Protein AF-A0A951ERH8-F1 (afdb_monomer)

pLDDT: mean 71.87, std 15.2, range [42.53, 87.69]

Nearest PDB structures (foldseek):
  4emn-assembly1_A  TM=8.700E-01  e=2.003E-03  Mycobacterium tuberculosis
  3eo5-assembly1_A  TM=7.934E-01  e=4.416E-03  Myc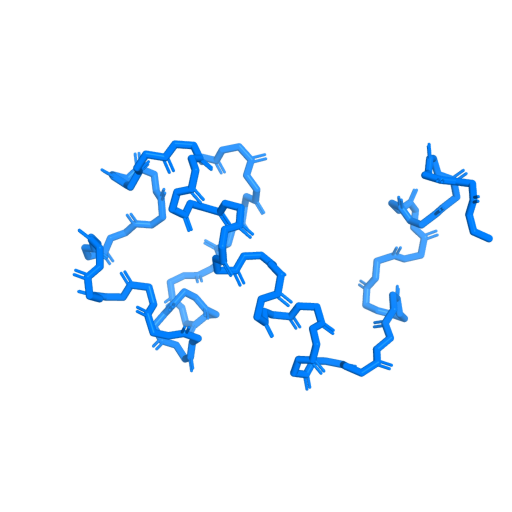obacterium tuberculosis

Radius of gyration: 11.37 Å; Cα contacts (8 Å, |Δi|>4): 37; chains: 1; bounding box: 26×21×26 Å

Sequence (56 aa):
GGLQFDKATWSANGGNRYAPYPHQASREEQIAIAQRVRDARGNYRAWPTCSAQLGL

Foldseek 3Di:
DVPPDDLVLCVVQPVVVQPSDLVVHDPVSVVVSVVSSCVVVPHCVVPPPVVVVVPD

Mean predicted aligned error: 9.41 Å

Structure (mmCIF, N/CA/C/O backbone):
data_AF-A0A951ERH8-F1
#
_entry.id   AF-A0A951ERH8-F1
#
loop_
_atom_site.group_PDB
_atom_site.id
_atom_site.type_symbol
_atom_site.label_atom_id
_atom_site.label_alt_id
_atom_site.label_comp_id
_atom_site.label_asym_id
_atom_site.label_entity_id
_atom_site.label_seq_id
_atom_site.pdbx_PDB_ins_code
_atom_site.Cartn_x
_atom_site.Cartn_y
_atom_site.Cartn_z
_atom_site.occupancy
_atom_site.B_iso_or_equiv
_atom_site.auth_seq_id
_atom_site.auth_comp_id
_atom_site.auth_asym_id
_atom_site.auth_atom_id
_atom_site.pdbx_PDB_model_num
ATOM 1 N N . GLY A 1 1 ? -6.185 8.313 -1.587 1.00 49.34 1 GLY A N 1
ATOM 2 C CA . GLY A 1 1 ? -6.708 7.499 -0.463 1.00 49.34 1 GLY A CA 1
ATOM 3 C C . GLY A 1 1 ? -5.587 7.330 0.536 1.00 49.34 1 GLY A C 1
ATOM 4 O O . GLY A 1 1 ? -4.465 7.203 0.069 1.00 4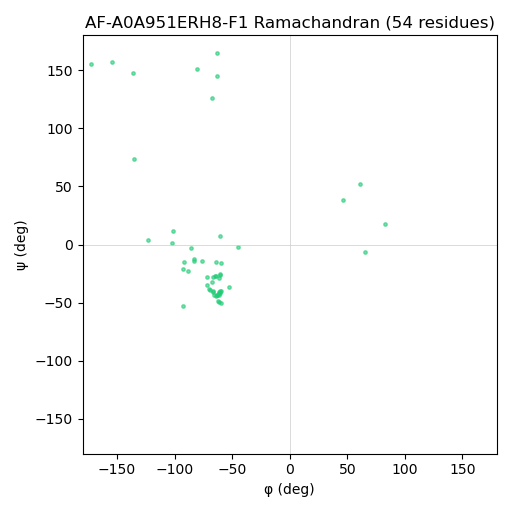9.34 1 GLY A O 1
ATOM 5 N N . GLY A 1 2 ? -5.877 7.415 1.840 1.00 52.38 2 GLY A N 1
ATOM 6 C CA . GLY A 1 2 ? -5.015 7.872 2.956 1.00 52.38 2 GLY A CA 1
ATOM 7 C C . GLY A 1 2 ? -3.555 7.403 3.094 1.00 52.38 2 GLY A C 1
ATOM 8 O O . GLY A 1 2 ? -2.873 7.884 3.987 1.00 52.38 2 GLY A O 1
ATOM 9 N N . LEU A 1 3 ? -3.052 6.530 2.225 1.00 58.47 3 LEU A N 1
ATOM 10 C CA . LEU A 1 3 ? -1.669 6.046 2.191 1.00 58.47 3 LEU A CA 1
ATOM 11 C C . LEU A 1 3 ? -0.942 6.286 0.853 1.00 58.47 3 LEU A C 1
ATOM 13 O O . LEU A 1 3 ? 0.196 5.860 0.706 1.00 58.47 3 LEU A O 1
ATOM 17 N N . GLN A 1 4 ? -1.576 6.962 -0.117 1.00 66.38 4 GLN A N 1
ATOM 18 C CA . GLN A 1 4 ? -0.994 7.303 -1.428 1.00 66.38 4 GLN A CA 1
ATOM 19 C C . GLN A 1 4 ? -0.268 6.124 -2.110 1.00 66.38 4 GLN A C 1
ATOM 21 O O . GLN A 1 4 ? 0.768 6.305 -2.737 1.00 66.38 4 GLN A O 1
ATOM 26 N N . PHE A 1 5 ? -0.805 4.903 -2.001 1.00 69.12 5 PHE A N 1
ATOM 27 C CA . PHE A 1 5 ? -0.263 3.774 -2.750 1.00 69.12 5 PHE A CA 1
ATOM 28 C C . PHE A 1 5 ? -0.501 3.954 -4.246 1.00 69.12 5 PHE A C 1
ATOM 30 O O . PHE A 1 5 ? -1.644 4.078 -4.696 1.00 69.12 5 PHE A O 1
ATOM 37 N N . ASP A 1 6 ? 0.572 3.873 -5.022 1.00 76.31 6 ASP A N 1
ATOM 38 C CA . ASP A 1 6 ? 0.482 3.728 -6.470 1.00 76.31 6 ASP A CA 1
ATOM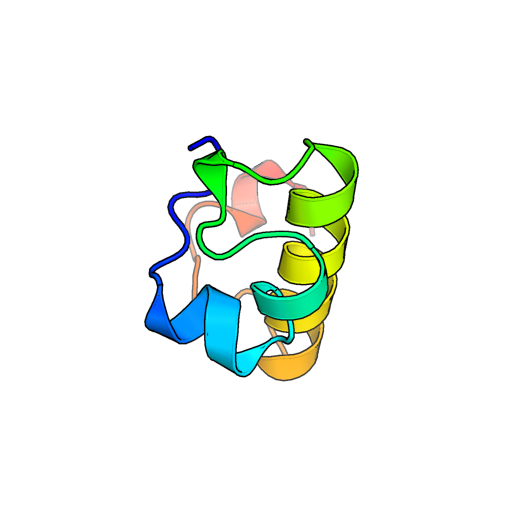 39 C C . ASP A 1 6 ? -0.207 2.397 -6.803 1.00 76.31 6 ASP A C 1
ATOM 41 O O . ASP A 1 6 ? 0.021 1.378 -6.140 1.00 76.31 6 ASP A O 1
ATOM 45 N N . LYS A 1 7 ? -1.006 2.365 -7.878 1.00 78.75 7 LYS A N 1
ATOM 46 C CA . LYS A 1 7 ? -1.682 1.141 -8.352 1.00 78.75 7 LYS A CA 1
ATOM 47 C C . LYS A 1 7 ? -0.703 -0.026 -8.546 1.00 78.75 7 LYS A C 1
ATOM 49 O O . LYS A 1 7 ? -1.043 -1.167 -8.247 1.00 78.75 7 LYS A O 1
ATOM 54 N N . ALA A 1 8 ? 0.515 0.264 -9.007 1.00 81.88 8 ALA A N 1
ATOM 55 C CA . ALA A 1 8 ? 1.573 -0.728 -9.176 1.00 81.88 8 ALA A CA 1
ATOM 56 C C . ALA A 1 8 ? 1.973 -1.369 -7.837 1.00 81.88 8 ALA A C 1
ATOM 58 O O . ALA A 1 8 ? 1.985 -2.592 -7.720 1.00 81.88 8 ALA A O 1
ATOM 59 N N . THR A 1 9 ? 2.212 -0.551 -6.807 1.00 81.06 9 THR A N 1
ATOM 60 C CA . THR A 1 9 ? 2.535 -1.017 -5.452 1.00 81.06 9 THR A CA 1
ATOM 61 C C . THR A 1 9 ? 1.376 -1.818 -4.855 1.00 81.06 9 THR A C 1
ATOM 63 O O . THR A 1 9 ? 1.590 -2.895 -4.300 1.00 81.06 9 THR A O 1
ATOM 66 N N . TRP A 1 10 ? 0.141 -1.344 -5.024 1.00 85.56 10 TRP A N 1
ATOM 67 C CA . TRP A 1 10 ? -1.063 -2.037 -4.563 1.00 85.56 10 TRP A CA 1
ATOM 68 C C . TRP A 1 10 ? -1.216 -3.427 -5.199 1.00 85.56 10 TRP A C 1
ATOM 70 O O . TRP A 1 10 ? -1.350 -4.428 -4.492 1.00 85.56 10 TRP A O 1
ATOM 80 N N . SER A 1 11 ? -1.117 -3.507 -6.528 1.00 85.31 11 SER A N 1
ATOM 81 C CA . SER A 1 11 ? -1.218 -4.762 -7.277 1.00 85.31 11 SER A CA 1
ATOM 82 C C . SER A 1 11 ? -0.087 -5.733 -6.928 1.00 85.31 11 SER A C 1
ATOM 84 O O . SER A 1 11 ? -0.344 -6.917 -6.722 1.00 85.31 11 SER A O 1
ATOM 86 N N . ALA A 1 12 ? 1.151 -5.240 -6.818 1.00 84.69 12 ALA A N 1
ATOM 87 C CA . ALA A 1 12 ? 2.325 -6.060 -6.512 1.00 84.69 12 ALA A CA 1
ATOM 88 C C . ALA A 1 12 ? 2.265 -6.712 -5.119 1.00 84.69 12 ALA A C 1
ATOM 90 O O . ALA A 1 12 ? 2.841 -7.774 -4.916 1.00 84.69 12 ALA A O 1
ATOM 91 N N . ASN A 1 13 ? 1.544 -6.105 -4.170 1.00 82.25 13 ASN A N 1
ATOM 92 C CA . ASN A 1 13 ? 1.439 -6.589 -2.788 1.00 82.25 13 ASN A CA 1
ATOM 93 C C . ASN A 1 13 ? 0.122 -7.341 -2.503 1.00 82.25 13 ASN A C 1
ATOM 95 O O . ASN A 1 13 ? -0.205 -7.632 -1.349 1.00 82.25 13 ASN A O 1
ATOM 99 N N . GLY A 1 14 ? -0.637 -7.678 -3.553 1.00 84.75 14 GLY A N 1
ATOM 100 C CA . GLY A 1 14 ? -1.868 -8.465 -3.451 1.00 84.75 14 GLY A CA 1
ATOM 101 C C . GLY A 1 14 ? -3.111 -7.654 -3.082 1.00 84.75 14 GLY A C 1
ATOM 102 O O . GLY A 1 14 ? -4.119 -8.231 -2.678 1.00 84.75 14 GLY A O 1
ATOM 103 N N . GLY A 1 15 ? -3.066 -6.330 -3.233 1.00 85.31 15 GLY A N 1
ATOM 104 C CA . GLY A 1 15 ? -4.193 -5.443 -2.958 1.00 85.31 15 GLY A CA 1
ATOM 105 C C . GLY A 1 15 ? -5.390 -5.662 -3.885 1.00 85.31 15 GLY A C 1
ATOM 106 O O . GLY A 1 15 ? -6.530 -5.501 -3.461 1.00 85.31 15 GLY A O 1
ATOM 107 N N . ASN A 1 16 ? -5.156 -6.149 -5.109 1.00 87.31 16 ASN A N 1
ATOM 108 C CA . ASN A 1 16 ? -6.222 -6.486 -6.063 1.00 87.31 16 ASN A CA 1
ATOM 109 C C . ASN A 1 16 ? -7.200 -7.556 -5.543 1.00 87.31 16 ASN A C 1
ATOM 111 O O . ASN A 1 16 ? -8.279 -7.705 -6.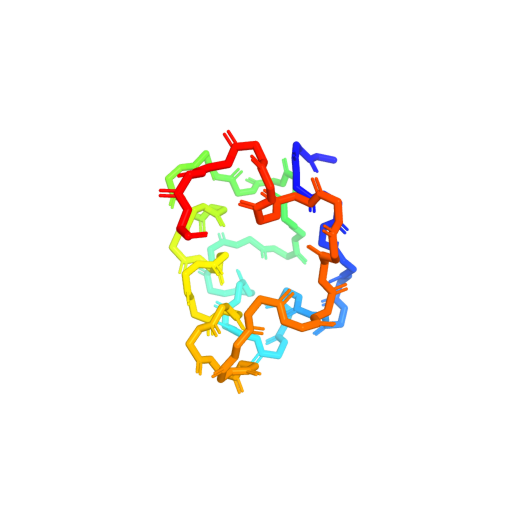107 1.00 87.31 16 ASN A O 1
ATOM 115 N N . ARG A 1 17 ? -6.837 -8.301 -4.486 1.00 86.69 17 ARG A N 1
ATOM 116 C CA . ARG A 1 17 ? -7.737 -9.247 -3.811 1.00 86.69 17 ARG A CA 1
ATOM 117 C C . ARG A 1 17 ? -8.822 -8.545 -2.988 1.00 86.69 17 ARG A C 1
ATOM 119 O O . ARG A 1 17 ? -9.884 -9.122 -2.797 1.00 86.69 17 ARG A O 1
ATOM 126 N N . TYR A 1 18 ? -8.535 -7.342 -2.495 1.00 85.94 18 TYR A N 1
ATOM 127 C CA . TYR A 1 18 ? -9.467 -6.533 -1.712 1.00 85.94 18 TYR A CA 1
ATOM 128 C C . TYR A 1 18 ? -10.246 -5.586 -2.621 1.00 85.94 18 TYR A C 1
ATOM 130 O O . TYR A 1 18 ? -11.472 -5.598 -2.637 1.00 85.94 18 TYR A O 1
ATOM 138 N N . ALA A 1 19 ? -9.532 -4.809 -3.439 1.00 86.75 19 ALA A N 1
ATOM 139 C CA . ALA A 1 19 ? -10.151 -3.891 -4.383 1.00 86.75 19 ALA A CA 1
ATOM 140 C C . ALA A 1 19 ? -9.231 -3.600 -5.580 1.00 86.75 19 ALA A C 1
ATOM 142 O O . ALA A 1 19 ? -8.010 -3.686 -5.448 1.00 86.75 19 ALA A O 1
ATOM 143 N N . PRO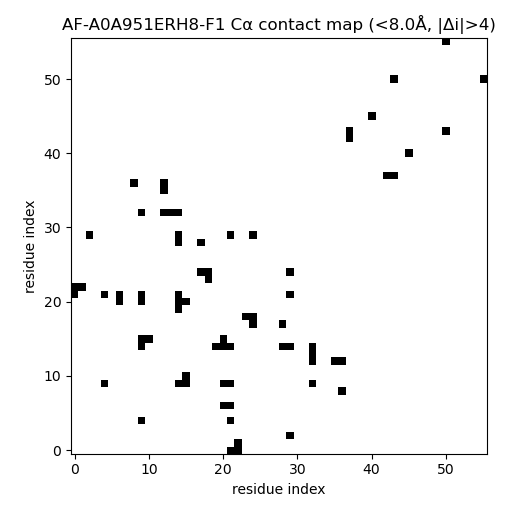 A 1 20 ? -9.768 -3.179 -6.739 1.00 85.19 20 PRO A N 1
ATOM 144 C CA . PRO A 1 20 ? -8.957 -2.748 -7.883 1.00 85.19 20 PRO A CA 1
ATOM 145 C C . PRO A 1 20 ? -8.048 -1.547 -7.579 1.00 85.19 20 PRO A C 1
ATOM 147 O O . PRO A 1 20 ? -7.009 -1.373 -8.220 1.00 85.19 20 PRO A O 1
ATOM 150 N N . TYR A 1 21 ? -8.438 -0.717 -6.606 1.00 83.00 21 TYR A N 1
ATOM 151 C CA . TYR A 1 21 ? -7.685 0.454 -6.178 1.00 83.00 21 TYR A CA 1
ATOM 152 C C . TYR A 1 21 ? -7.626 0.579 -4.648 1.00 83.00 21 TYR A C 1
ATOM 154 O O . TYR A 1 21 ? -8.615 0.303 -3.971 1.00 83.00 21 TYR A O 1
ATOM 162 N N . PRO A 1 22 ? -6.523 1.113 -4.087 1.00 78.69 22 PRO A N 1
ATOM 163 C CA . PRO A 1 22 ? -6.346 1.250 -2.640 1.00 78.69 22 PRO A CA 1
ATOM 164 C C . PRO A 1 22 ? -7.391 2.153 -1.976 1.00 78.69 22 PRO A C 1
ATOM 166 O O . PRO A 1 22 ? -7.710 1.957 -0.815 1.00 78.69 22 PRO A O 1
ATOM 169 N N . HIS A 1 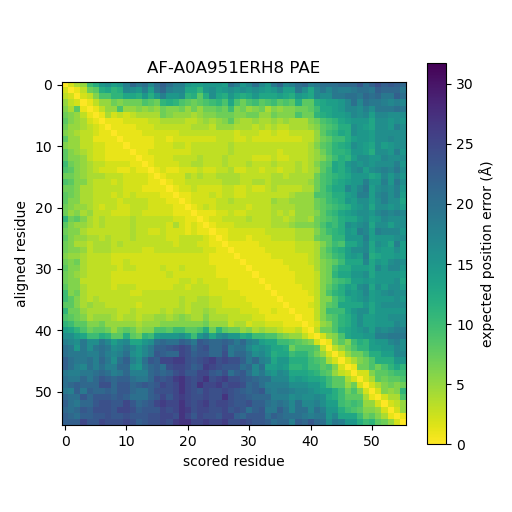23 ? -7.945 3.136 -2.692 1.00 81.12 23 HIS A N 1
ATOM 170 C CA . HIS A 1 23 ? -8.984 4.022 -2.153 1.00 81.12 23 HIS A CA 1
ATOM 171 C C . HIS A 1 23 ? -10.375 3.373 -2.078 1.00 81.12 23 HIS A C 1
ATOM 173 O O . HIS A 1 23 ? -11.256 3.933 -1.438 1.00 81.12 23 HIS A O 1
ATOM 179 N N . GLN A 1 24 ? -10.573 2.240 -2.756 1.00 86.50 24 GLN A N 1
ATOM 180 C CA . GLN A 1 24 ? -11.810 1.457 -2.709 1.00 86.50 24 GLN A CA 1
ATOM 181 C C . GLN A 1 24 ? -11.761 0.376 -1.622 1.00 86.50 24 GLN A C 1
ATOM 183 O O . GLN A 1 24 ? -12.798 -0.177 -1.276 1.00 86.50 24 GLN A O 1
ATOM 188 N N . ALA A 1 25 ? -10.569 0.075 -1.103 1.00 85.81 25 ALA A N 1
ATOM 189 C CA . ALA A 1 25 ? -10.370 -0.862 -0.010 1.00 85.81 25 ALA A CA 1
ATOM 190 C C . ALA A 1 25 ? -10.668 -0.197 1.341 1.00 85.81 25 ALA A C 1
ATOM 192 O O . ALA A 1 25 ? -10.465 1.015 1.508 1.00 85.81 25 ALA A O 1
ATOM 193 N N . SER A 1 26 ? -11.103 -0.988 2.319 1.00 87.69 26 SER A N 1
ATOM 194 C CA . SER A 1 26 ? -11.302 -0.526 3.692 1.00 87.69 26 SER A CA 1
ATOM 195 C C . SER A 1 26 ? -9.983 -0.070 4.325 1.00 87.69 26 SER A C 1
ATOM 197 O O . SER A 1 26 ? -8.882 -0.350 3.834 1.00 87.69 26 SER A O 1
ATOM 199 N N . ARG A 1 27 ? -10.073 0.659 5.440 1.00 82.75 27 ARG A N 1
ATOM 200 C CA . ARG A 1 27 ? -8.889 1.144 6.158 1.00 82.75 27 ARG A CA 1
ATOM 201 C C . ARG A 1 27 ? -8.014 -0.023 6.622 1.00 82.75 27 ARG A C 1
ATOM 203 O O . ARG A 1 27 ? -6.792 0.047 6.518 1.0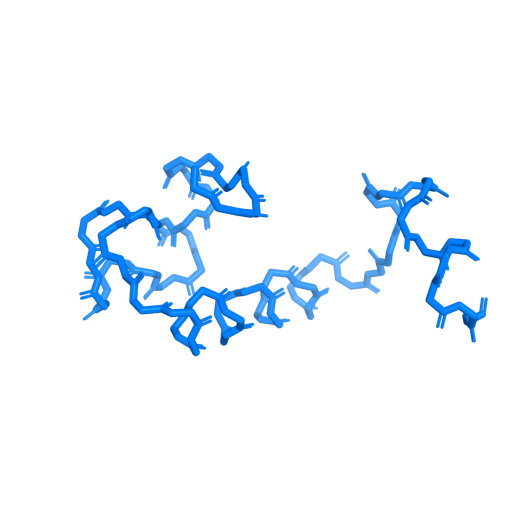0 82.75 27 ARG A O 1
ATOM 210 N N . GLU A 1 28 ? -8.632 -1.097 7.089 1.00 83.94 28 GLU A N 1
ATOM 211 C CA . GLU A 1 28 ? -7.974 -2.308 7.576 1.00 83.94 28 GLU A CA 1
ATOM 212 C C . GLU A 1 28 ? -7.251 -3.042 6.439 1.00 83.94 28 GLU A C 1
ATOM 214 O O . GLU A 1 28 ? -6.109 -3.474 6.602 1.00 83.94 28 GLU A O 1
ATOM 219 N N . GLU A 1 29 ? -7.863 -3.114 5.256 1.00 86.38 29 GLU A N 1
ATOM 220 C CA . GLU A 1 29 ? -7.254 -3.707 4.059 1.00 86.38 29 GLU A CA 1
ATOM 221 C C . GLU A 1 29 ? -6.059 -2.885 3.563 1.00 86.38 29 GLU A C 1
ATOM 223 O O . GLU A 1 29 ? -5.013 -3.441 3.211 1.00 86.38 29 GLU A O 1
ATOM 228 N N . GLN A 1 30 ? -6.176 -1.554 3.597 1.00 84.12 30 GLN A N 1
ATOM 229 C CA . GLN A 1 30 ? -5.065 -0.652 3.288 1.00 84.12 30 GLN A CA 1
ATOM 230 C C . GLN A 1 30 ? -3.898 -0.848 4.265 1.00 84.12 30 GLN A C 1
ATOM 232 O O . GLN A 1 30 ? -2.747 -0.880 3.828 1.00 84.12 30 GLN A O 1
ATOM 237 N N . ILE A 1 31 ? -4.175 -1.037 5.560 1.00 84.25 31 ILE A N 1
ATOM 238 C CA . ILE A 1 31 ? -3.153 -1.318 6.582 1.00 84.25 31 ILE A CA 1
ATOM 239 C C . ILE A 1 31 ? -2.491 -2.680 6.342 1.00 84.25 31 ILE A C 1
ATOM 241 O O . ILE A 1 31 ? -1.266 -2.774 6.403 1.00 84.25 31 ILE A O 1
ATOM 245 N N . ALA A 1 32 ? -3.261 -3.721 6.016 1.00 86.56 32 ALA A N 1
ATOM 246 C CA . ALA A 1 32 ? -2.716 -5.051 5.742 1.00 86.56 32 ALA A CA 1
ATOM 247 C C . ALA A 1 32 ? -1.757 -5.043 4.538 1.00 86.56 32 ALA A C 1
ATOM 249 O O . ALA A 1 32 ? -0.686 -5.653 4.575 1.00 86.56 32 ALA A O 1
ATOM 250 N N . ILE A 1 33 ? -2.110 -4.318 3.472 1.00 85.69 33 ILE A N 1
ATOM 251 C CA . ILE A 1 33 ? -1.218 -4.139 2.322 1.00 85.69 33 ILE A CA 1
ATOM 252 C C . ILE A 1 33 ? -0.026 -3.252 2.680 1.00 85.69 33 ILE A C 1
ATOM 254 O O . ILE A 1 33 ? 1.088 -3.567 2.274 1.00 85.69 33 ILE A O 1
ATOM 258 N N . ALA A 1 34 ? -0.210 -2.206 3.487 1.00 81.12 34 ALA A N 1
ATOM 259 C CA . ALA A 1 34 ? 0.894 -1.373 3.957 1.00 81.12 34 ALA A CA 1
ATOM 260 C C . ALA A 1 34 ? 1.930 -2.161 4.764 1.00 81.12 34 ALA A C 1
ATOM 262 O O . ALA A 1 34 ? 3.129 -1.964 4.572 1.00 81.12 34 ALA A O 1
ATOM 263 N N . GLN A 1 35 ? 1.485 -3.086 5.616 1.00 83.31 35 GLN A N 1
ATOM 264 C CA . GLN A 1 35 ? 2.365 -3.989 6.358 1.00 83.31 35 GLN A CA 1
ATOM 265 C C . GLN A 1 35 ? 3.128 -4.923 5.413 1.00 83.31 35 GLN A C 1
ATOM 267 O O . GLN A 1 35 ? 4.344 -5.023 5.521 1.00 83.31 35 GLN A O 1
ATOM 272 N N . ARG A 1 36 ? 2.4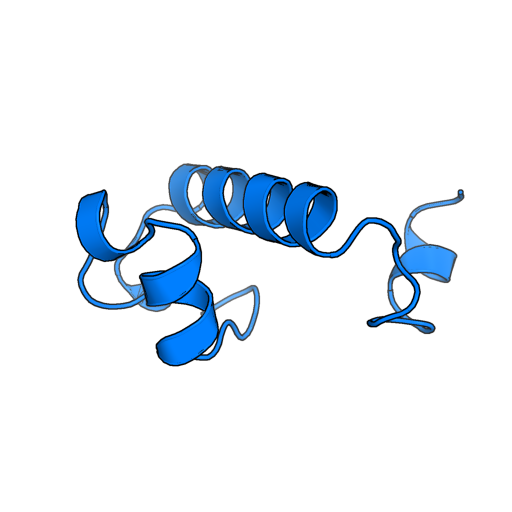61 -5.509 4.409 1.00 82.19 36 ARG A N 1
ATOM 273 C CA . ARG A 1 36 ? 3.145 -6.320 3.384 1.00 82.19 36 ARG A CA 1
ATOM 274 C C . ARG A 1 36 ? 4.167 -5.519 2.587 1.00 82.19 36 ARG A C 1
ATOM 276 O O . ARG A 1 36 ? 5.272 -6.001 2.379 1.00 82.19 36 ARG A O 1
ATOM 283 N N . VAL A 1 37 ? 3.830 -4.293 2.180 1.00 79.75 37 VAL A N 1
ATOM 284 C CA . VAL A 1 37 ? 4.761 -3.384 1.492 1.00 79.75 37 VAL A CA 1
ATOM 285 C C . VAL A 1 37 ? 5.962 -3.076 2.387 1.00 79.75 37 VAL A C 1
ATOM 287 O O . VAL A 1 37 ? 7.092 -3.062 1.900 1.00 79.75 37 VAL A O 1
ATOM 290 N N . ARG A 1 38 ? 5.735 -2.844 3.687 1.00 75.56 38 ARG A N 1
ATOM 291 C CA . ARG A 1 38 ? 6.791 -2.601 4.678 1.00 75.56 38 ARG A CA 1
ATOM 292 C C . ARG A 1 38 ? 7.731 -3.799 4.789 1.00 75.56 38 ARG A C 1
ATOM 294 O O . ARG A 1 38 ? 8.942 -3.619 4.693 1.00 75.56 38 ARG A O 1
ATOM 301 N N . ASP A 1 39 ? 7.176 -4.994 4.944 1.00 77.12 39 ASP A N 1
ATOM 302 C CA . ASP A 1 39 ? 7.949 -6.222 5.125 1.00 77.12 39 ASP A CA 1
ATOM 303 C C . ASP A 1 39 ? 8.687 -6.608 3.827 1.00 77.12 39 ASP A C 1
ATOM 305 O O . ASP A 1 39 ? 9.863 -6.963 3.864 1.00 77.12 39 ASP A O 1
ATOM 309 N N . ALA A 1 40 ? 8.052 -6.433 2.660 1.00 71.50 40 ALA A N 1
ATOM 310 C CA . ALA A 1 40 ? 8.655 -6.683 1.348 1.00 71.50 40 ALA A CA 1
ATOM 311 C C . ALA A 1 40 ? 9.783 -5.698 0.999 1.00 71.50 40 ALA A C 1
ATOM 313 O O . ALA A 1 40 ? 10.732 -6.061 0.306 1.00 71.50 40 ALA A O 1
ATOM 314 N N . ARG A 1 41 ? 9.698 -4.445 1.465 1.00 66.69 41 ARG A N 1
ATOM 315 C CA . ARG A 1 41 ? 10.749 -3.431 1.259 1.00 66.69 41 ARG A CA 1
ATOM 316 C C . ARG A 1 41 ? 11.850 -3.488 2.321 1.00 66.69 41 ARG A C 1
ATOM 318 O O . ARG A 1 41 ? 12.822 -2.743 2.208 1.00 66.69 41 ARG A O 1
ATOM 325 N N . GLY A 1 42 ? 11.726 -4.364 3.322 1.00 55.66 42 GLY A N 1
ATOM 326 C CA . GLY A 1 42 ? 12.783 -4.748 4.264 1.00 55.66 42 GLY A CA 1
ATOM 327 C C . GLY A 1 42 ? 13.295 -3.651 5.200 1.00 55.66 42 GLY A C 1
ATOM 328 O O . GLY A 1 42 ? 14.109 -3.942 6.070 1.00 55.66 42 GLY A O 1
ATOM 329 N N . ASN A 1 43 ? 12.870 -2.395 5.036 1.00 53.53 43 ASN A N 1
ATOM 330 C CA . ASN A 1 43 ? 13.190 -1.296 5.938 1.00 53.53 43 ASN A CA 1
ATOM 331 C C . ASN A 1 43 ? 12.406 -0.024 5.591 1.00 53.53 43 ASN A C 1
ATOM 333 O O . ASN A 1 43 ? 12.107 0.250 4.428 1.00 53.53 43 ASN A O 1
ATOM 337 N N . TYR A 1 44 ? 12.210 0.839 6.591 1.00 54.12 44 TYR A N 1
ATOM 338 C CA . TYR A 1 44 ? 11.684 2.209 6.463 1.00 54.12 44 TYR A CA 1
ATOM 339 C C . TYR A 1 44 ? 12.545 3.150 5.588 1.00 54.12 44 TYR A C 1
ATOM 341 O O . TYR A 1 44 ? 12.272 4.344 5.484 1.00 54.12 44 TYR A O 1
ATOM 349 N N . ARG A 1 45 ? 13.576 2.636 4.909 1.00 50.38 45 ARG A N 1
ATOM 350 C CA . ARG A 1 45 ? 14.525 3.417 4.103 1.00 50.38 45 ARG A CA 1
ATOM 351 C C . ARG A 1 45 ? 13.894 4.116 2.896 1.00 50.38 45 ARG A C 1
ATOM 353 O O . ARG A 1 45 ? 14.514 5.014 2.342 1.00 50.38 45 ARG A O 1
ATOM 360 N N . ALA A 1 46 ? 12.677 3.734 2.504 1.00 49.56 46 ALA A N 1
ATOM 361 C CA . ALA A 1 46 ? 11.922 4.408 1.448 1.00 49.56 46 ALA A CA 1
ATOM 362 C C . ALA A 1 46 ? 11.157 5.659 1.932 1.00 49.56 46 ALA A C 1
ATOM 364 O O . ALA A 1 46 ? 10.738 6.447 1.090 1.00 49.56 46 ALA A O 1
ATOM 365 N N . TRP A 1 47 ? 10.990 5.866 3.248 1.00 51.06 47 TRP A N 1
ATOM 366 C CA . TRP A 1 47 ? 10.241 6.989 3.836 1.00 51.06 47 TRP A CA 1
ATOM 367 C C . TRP A 1 47 ? 11.000 7.629 5.016 1.00 51.06 47 TRP A C 1
ATOM 369 O O . TRP A 1 47 ? 10.596 7.457 6.169 1.00 51.06 47 TRP A O 1
ATOM 379 N N . PRO A 1 48 ? 12.076 8.398 4.757 1.00 50.06 48 PRO A N 1
ATOM 380 C CA . PRO A 1 48 ? 12.913 8.977 5.814 1.00 50.06 48 PRO A CA 1
ATOM 381 C C . PRO A 1 48 ? 12.159 9.929 6.760 1.00 50.06 48 PRO A C 1
ATOM 383 O O . PRO A 1 48 ? 12.541 10.083 7.914 1.00 50.06 48 PRO A O 1
ATOM 386 N N . THR A 1 49 ? 11.068 10.549 6.311 1.00 51.50 49 THR A N 1
ATOM 387 C CA . THR A 1 49 ? 10.259 11.474 7.121 1.00 51.50 49 THR A CA 1
ATOM 388 C C . THR A 1 49 ? 9.158 10.793 7.931 1.00 51.50 49 THR A C 1
ATOM 390 O O . THR A 1 49 ? 8.736 11.337 8.946 1.00 51.50 49 THR A O 1
ATOM 393 N N . CYS A 1 50 ? 8.699 9.603 7.533 1.00 50.44 50 CYS A N 1
ATOM 394 C CA . CYS A 1 50 ? 7.578 8.930 8.199 1.00 50.44 50 CYS A CA 1
ATOM 395 C C . CYS A 1 50 ? 8.039 7.964 9.307 1.00 50.44 50 CYS A C 1
ATOM 397 O O . CYS A 1 50 ? 7.277 7.677 10.227 1.00 50.44 50 CYS A O 1
ATOM 399 N N . SER A 1 51 ? 9.298 7.505 9.277 1.00 50.16 51 SER A N 1
ATOM 400 C CA . SER A 1 51 ? 9.886 6.718 10.372 1.00 50.16 51 SER A CA 1
ATOM 401 C C . SER A 1 51 ? 10.169 7.552 11.622 1.00 50.16 51 SER A C 1
ATOM 403 O O . SER A 1 51 ? 9.959 7.070 12.729 1.00 50.16 51 SER A O 1
ATOM 405 N N . ALA A 1 52 ? 10.563 8.821 11.461 1.00 50.19 52 ALA A N 1
ATOM 406 C CA . ALA A 1 52 ? 10.859 9.716 12.583 1.00 50.19 52 ALA A CA 1
ATOM 407 C C . ALA A 1 52 ? 9.619 10.058 13.433 1.00 50.19 52 ALA A C 1
ATOM 409 O O . ALA A 1 52 ? 9.738 10.303 14.628 1.00 50.19 52 ALA A O 1
ATOM 410 N N . GLN A 1 53 ? 8.420 10.038 12.842 1.00 49.22 53 GLN A N 1
ATOM 411 C CA . GLN A 1 53 ? 7.166 10.296 13.563 1.00 49.22 53 GLN A CA 1
ATOM 412 C C . GLN A 1 53 ? 6.597 9.071 14.291 1.00 49.22 53 GLN A C 1
ATOM 414 O O . GLN A 1 53 ? 5.702 9.231 15.117 1.00 49.22 53 GLN A O 1
ATOM 419 N N . LEU A 1 54 ? 7.102 7.865 14.011 1.00 51.62 54 LEU A N 1
ATOM 420 C CA . LEU A 1 54 ? 6.647 6.622 14.645 1.00 51.62 54 LEU A CA 1
ATOM 421 C C . LEU A 1 54 ? 7.594 6.099 15.737 1.00 51.62 54 LEU A C 1
ATOM 423 O O . LEU A 1 54 ? 7.284 5.073 16.334 1.00 51.62 54 LEU A O 1
ATOM 427 N N . GLY A 1 55 ? 8.691 6.806 16.032 1.00 42.53 55 GLY A N 1
ATOM 428 C CA . GLY A 1 55 ? 9.556 6.508 17.178 1.00 42.53 55 GLY A CA 1
ATOM 429 C C . GLY A 1 55 ? 10.192 5.115 17.135 1.00 42.53 55 GLY A C 1
ATOM 430 O O . GLY A 1 55 ? 10.069 4.366 18.101 1.00 42.53 55 GLY A O 1
ATOM 431 N N . LEU A 1 56 ? 10.839 4.777 16.014 1.00 47.31 56 LEU A N 1
ATOM 432 C CA . LEU A 1 56 ? 11.785 3.658 15.913 1.00 47.31 56 LEU A CA 1
ATOM 433 C C . LEU A 1 56 ? 13.222 4.174 15.973 1.00 47.31 56 LEU A C 1
ATOM 435 O O . LEU A 1 56 ? 13.507 5.152 15.242 1.00 47.31 56 LEU A O 1
#

Secondary structure (DSSP, 8-state):
-TT---HHHHHHTTGGGT-SSTTTS-HHHHHHHHHHHHHHT-SGGG-HHHHTTTT-

Solvent-accessible surface area (backbone atoms only — not comparable to full-atom values): 3486 Å² total; per-residue (Å²): 88,103,76,73,68,50,66,66,61,35,50,75,54,56,33,57,80,76,23,93,42,69,67,72,31,54,74,67,55,44,48,55,34,49,49,47,49,46,61,74,59,72,49,65,81,86,38,77,74,63,43,69,78,68,75,117

=== Feature glossary ===
A reading guide for the features in this record.

Start from the sequence.

  · Sequence gives the chain of amino acids in standard one-letter code (A=alanine, C=cysteine, …, Y=tyrosine), read N→C. It is the only feature that is directly encoded by the gene; all structural features are derived from the folded form of this sequence.

Fold it, and you get atomic coordinates and the backbone conformation that goes with them.

  · Structure coordinates are given as an mmCIF _atom_site loop: one row per atom with element, residue name, chain id, sequence number, and x/y/z position in Å. Only the four main-chain atoms per residue are included here; side chains are omitted to keep the record compact.

  · Backbone dihedral angles. Every residue except chain termini has a φ (preceding-C → N → Cα → C) and a ψ (N → Cα → C → next-N). They are reported in degrees following the IUPAC sign convention. Secondary structure is essentially a statement about which (φ, ψ) basin each residue occupies.

  · Eight-state secondary structure (DSSP): H is the canonical α-helix, G the tighter 3₁₀-helix, I the wider π-helix; E/B are β-structure, T and S are turns and bends, and '-' is everything else. DSSP derives these from the pattern of main-chain N–H···O=C hydrogen bonds, not from the sequence.

  · SS3 is a coarse helix/strand/coil call (letters a/b/c) made by the P-SEA algorithm from inter-Cα distances and dihedrals. It is less detailed than DSSP but needs only Cα positions.

Summarize the fold with a handful of shape descriptors and a per-residue structural alphabet.

  · Radius of gyration (Rg) is the root-mean-square distance of Cα atoms from their centroid — a single number for overall size and compactness. A globular domain of N residues has Rg ≈ 2.2·N^0.38 Å; an extended or disordered chain has a much larger Rg. The Cα contact count is the number of residue pairs whose Cα atoms are within 8 Å and are mor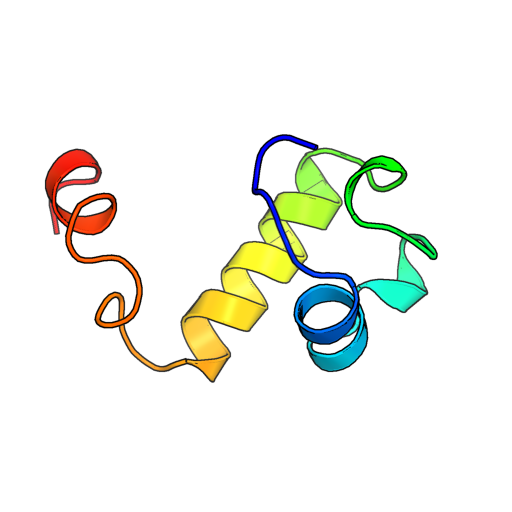e than four positions apart in sequence — a standard proxy for tertiary packing density. The bounding box is the smallest axis-aligned box enclosing all Cα atoms.

  · 3Di is Foldseek's structural alphabet. Each residue is assigned one of twenty discrete states based on how its Cα sits relative to its spatial (not sequential) neighbors. Aligning 3Di strings finds structural homologs roughly as well as full 3D superposition, but orders of magnitude faster.

  · Solvent-accessible surface area (SASA) is the area in Å² traced out by the centre of a 1.4 Å probe sphere (a water molecule) rolled over the protein's van der Waals surface (Shrake–Rupley / Lee–Richards construction). Buried residues have near-zero SASA; fully exposed residues can exceed 200 Å². The total SASA scales roughly with the number of surface residues.

Ask how reliable the model is.

  · For AlphaFold models, the B-factor field carries pLDDT — the model's own estimate of local accuracy on a 0–100 scale. Regions with pLDDT<50 should be treated as essentially unmodeled; they often correspond to intrinsically disordered segments.

  · For experimental (PDB) structures, the B-factor (temperature factor) quantifies the positional spread of each atom in the crystal — a combination of thermal vibration and static disorder — in units of Å². High B-factors mark flexible loops or poorly resolved regions; low B-factors mark the rigid, well-ordered core.

  · Predicted Aligned Error (PAE) is an AlphaFold confidence matrix: entry (i, j) is the expected error in the position of residue j, in ångströms, when the prediction is superimposed on the true structure at residue i. Low PAE within a block of residues means that block is internally rigid and well-predicted; high PAE between two blocks means their relative placement is uncertain even if each block individually is confident.

Place it in context: what it resembles, what it is annotated as, and how it looks.

  · Structural nearest neighbors (via Foldseek easy-search vs the PDB). Reported per hit: target PDB id, E-value, and alignment TM-score. A TM-score above ~0.5 is the conventional threshold for 'same fold'.

  · Functional annotations link the protein to curated databases. InterPro entries identify conserved domains and families by matching the sequence against member-database signatures (Pfam, PROSITE, CDD, …). Gene Ontology (GO) terms describe molecular function, biological process, and cellular component in a controlled vocabulary. CATH places the structure in a hierarchical fold classification (Class/Architecture/Topology/Homologous-superfamily). The organism is the source species.

  · The contact map is a binary N×N matrix image: pixel (i, j) is dark where Cα_i and Cα_j are within 8 Å and |i−j|>4. Because the |i−j|>4 filter removes local helical contacts, off-diagonal stripes parallel to the main diagonal indicate parallel β-sheets; stripes perpendicular to it indicate antiparallel β-sheets. The Ramachandran plot scatters every residue's (φ, ψ) pair against the sterically allowed regions. The PAE heatmap renders the predicted-aligned-error matrix.

  · Six rendered views show the 3D structure from the faces of a cube — i.e. along ±x, ±y, ±z. Rendering representation is drawn randomly per protein from cartoon (secondary-structure ribbons), sticks (backbone bonds), or molecular surface; coloring is either N→C rainbow (blue at the N-terminus through red at the C-terminus) or one color per chain.